Protein AF-A0A4Q0J2S9-F1 (afdb_monomer)

Mean predicted aligned error: 5.73 Å

Sequence (91 aa):
MNKDFNRWEFIEKWLPNYSSDQDVAWSNDLSKYLAGEYDYQDPYDRGRINAIAEVCATAEDAQIELERVDCGLFLEALEAYQRQKEKINEC

Structure (mmCIF, N/CA/C/O backbone):
data_AF-A0A4Q0J2S9-F1
#
_entry.id   AF-A0A4Q0J2S9-F1
#
loop_
_atom_site.group_PDB
_atom_site.id
_atom_site.type_symbol
_atom_site.label_atom_id
_atom_site.label_alt_id
_atom_site.label_comp_id
_atom_site.label_asym_id
_atom_site.label_entity_id
_atom_site.label_seq_id
_atom_site.pdbx_PDB_ins_code
_atom_site.Cartn_x
_atom_site.Cartn_y
_atom_site.Cartn_z
_atom_site.occupancy
_atom_site.B_iso_or_equiv
_atom_site.auth_seq_id
_atom_site.auth_comp_id
_atom_site.auth_asym_id
_atom_site.auth_atom_id
_atom_site.pdbx_PDB_model_num
ATOM 1 N N . MET A 1 1 ? -12.815 -24.216 10.502 1.00 41.12 1 MET A N 1
ATOM 2 C CA . MET A 1 1 ? -11.970 -23.357 9.650 1.00 41.12 1 MET A CA 1
ATOM 3 C C . MET A 1 1 ? -11.606 -22.138 10.471 1.00 41.12 1 MET A C 1
ATOM 5 O O . MET A 1 1 ? -12.512 -21.392 10.820 1.00 41.12 1 MET A O 1
ATOM 9 N N . ASN A 1 2 ? -10.332 -21.973 10.836 1.00 49.12 2 ASN A N 1
ATOM 10 C CA . ASN A 1 2 ? -9.858 -20.642 11.209 1.00 49.12 2 ASN A CA 1
ATOM 11 C C . ASN A 1 2 ? -9.998 -19.798 9.944 1.00 49.12 2 ASN A C 1
ATOM 13 O O . ASN A 1 2 ? -9.470 -20.181 8.905 1.00 49.12 2 ASN A O 1
ATOM 17 N N . LYS A 1 3 ? -10.800 -18.734 9.994 1.00 55.78 3 LYS A N 1
ATOM 18 C CA . LYS A 1 3 ? -10.691 -17.697 8.975 1.00 55.78 3 LYS A CA 1
ATOM 19 C C . LYS A 1 3 ? -9.326 -17.070 9.205 1.00 55.78 3 LYS A C 1
ATOM 21 O O . LYS A 1 3 ? -9.105 -16.516 10.283 1.00 55.78 3 LYS A O 1
ATOM 26 N N . ASP A 1 4 ? -8.419 -17.245 8.254 1.00 74.12 4 ASP A N 1
ATOM 27 C CA . ASP A 1 4 ? -7.162 -16.513 8.275 1.00 74.12 4 ASP A CA 1
ATOM 28 C C . ASP A 1 4 ? -7.474 -15.018 8.379 1.00 74.12 4 ASP A C 1
ATOM 30 O O . ASP A 1 4 ? -8.483 -14.530 7.860 1.00 74.12 4 ASP A O 1
ATOM 34 N N . PHE A 1 5 ? -6.653 -14.305 9.138 1.00 76.44 5 PHE A N 1
ATOM 35 C CA . PHE A 1 5 ? -6.853 -12.884 9.357 1.00 76.44 5 PHE A CA 1
ATOM 36 C C . PHE A 1 5 ? -6.602 -12.118 8.054 1.00 76.44 5 PHE A C 1
ATOM 38 O O . PHE A 1 5 ? -5.481 -12.110 7.545 1.00 76.44 5 PHE A O 1
ATOM 45 N N . ASN A 1 6 ? -7.635 -11.458 7.530 1.00 88.12 6 ASN A N 1
ATOM 46 C CA . ASN A 1 6 ? -7.511 -10.585 6.371 1.00 88.12 6 ASN A CA 1
ATOM 47 C C . ASN A 1 6 ? -7.185 -9.156 6.837 1.00 88.12 6 ASN A C 1
ATOM 49 O O . ASN A 1 6 ? -8.016 -8.494 7.463 1.00 88.12 6 ASN A O 1
ATOM 53 N N . ARG A 1 7 ? -5.962 -8.693 6.533 1.00 86.19 7 ARG A N 1
ATOM 54 C CA . ARG A 1 7 ? -5.487 -7.341 6.876 1.00 86.19 7 ARG A CA 1
ATOM 55 C C . ARG A 1 7 ? -6.380 -6.259 6.265 1.00 86.19 7 ARG A C 1
ATOM 57 O O . ARG A 1 7 ? -6.715 -5.308 6.964 1.00 86.19 7 ARG A O 1
ATOM 64 N N . TRP A 1 8 ? -6.817 -6.432 5.017 1.00 86.75 8 TRP A N 1
ATOM 65 C CA . TRP A 1 8 ? -7.616 -5.422 4.326 1.00 86.75 8 TRP A CA 1
ATOM 66 C C . TRP A 1 8 ? -9.022 -5.298 4.905 1.00 86.75 8 TRP A C 1
ATOM 68 O O . TRP A 1 8 ? -9.423 -4.203 5.282 1.00 86.75 8 TRP A O 1
ATOM 78 N N . GLU A 1 9 ? -9.724 -6.417 5.107 1.00 90.56 9 GLU A N 1
ATOM 79 C CA . GLU A 1 9 ? -11.051 -6.398 5.748 1.00 90.56 9 GLU A CA 1
ATOM 80 C C . GLU A 1 9 ? -11.007 -5.743 7.141 1.00 90.56 9 GLU A C 1
ATOM 82 O O . GLU A 1 9 ? -11.970 -5.109 7.580 1.00 90.56 9 GLU A O 1
ATOM 87 N N . PHE A 1 10 ? -9.889 -5.893 7.861 1.00 91.56 10 PHE A N 1
ATOM 88 C CA . PHE A 1 10 ? -9.689 -5.219 9.139 1.00 91.56 10 PHE A CA 1
ATOM 89 C C . PHE A 1 10 ? -9.537 -3.703 8.975 1.00 91.56 10 PHE A C 1
ATOM 91 O O . PHE A 1 10 ? -10.185 -2.957 9.712 1.00 91.56 10 PHE A O 1
ATOM 98 N N . ILE A 1 11 ? -8.711 -3.246 8.030 1.00 90.12 11 ILE A N 1
ATOM 99 C CA . ILE A 1 11 ? -8.518 -1.814 7.772 1.00 90.12 11 ILE A CA 1
ATOM 100 C C . ILE A 1 11 ? -9.840 -1.173 7.337 1.00 90.12 11 ILE A C 1
ATOM 102 O O . ILE A 1 11 ? -10.255 -0.202 7.960 1.00 90.12 11 ILE A O 1
ATOM 106 N N . GLU A 1 12 ? -10.559 -1.752 6.370 1.00 89.06 12 GLU A N 1
ATOM 107 C CA . GLU A 1 12 ? -11.845 -1.220 5.883 1.00 89.06 12 GLU A CA 1
ATOM 108 C C . GLU A 1 12 ? -12.875 -1.062 7.013 1.00 89.06 12 GLU A C 1
ATOM 110 O O . GLU A 1 12 ? -13.641 -0.098 7.061 1.00 89.06 12 GLU A O 1
ATOM 115 N N . LYS A 1 13 ? -12.888 -2.008 7.959 1.00 90.75 13 LYS A N 1
ATOM 116 C CA . LYS A 1 13 ? -13.813 -1.991 9.093 1.00 90.75 13 LYS A CA 1
ATOM 117 C C . LYS A 1 13 ? -13.522 -0.866 10.087 1.00 90.75 13 LYS A C 1
ATOM 119 O O . LYS A 1 13 ? -14.464 -0.291 10.634 1.00 90.75 13 LYS A O 1
ATOM 124 N N . TRP A 1 14 ? -12.251 -0.619 10.396 1.00 90.75 14 TRP A N 1
ATOM 125 C CA . TRP A 1 14 ? -11.845 0.270 11.496 1.00 90.75 14 TRP A CA 1
ATOM 126 C C . TRP A 1 14 ? -11.349 1.637 11.037 1.00 90.75 14 TRP A C 1
ATOM 128 O O . TRP A 1 14 ? -11.304 2.568 11.840 1.00 90.75 14 TRP A O 1
ATOM 138 N N . LEU A 1 15 ? -11.057 1.775 9.749 1.00 87.06 15 LEU A N 1
ATOM 139 C CA . LEU A 1 15 ? -10.690 3.017 9.093 1.00 87.06 15 LEU A CA 1
ATOM 140 C C . LEU A 1 15 ? -11.592 3.265 7.860 1.00 87.06 15 LEU A C 1
ATOM 142 O O . LEU A 1 15 ? -11.086 3.432 6.758 1.00 87.06 15 LEU A O 1
ATOM 146 N N . PRO A 1 16 ? -12.935 3.311 8.011 1.00 79.06 16 PRO A N 1
ATOM 147 C CA . PRO A 1 16 ? -13.857 3.450 6.874 1.00 79.06 16 PRO A CA 1
ATOM 148 C C . PRO A 1 16 ? -13.799 4.832 6.205 1.00 79.06 16 PRO A C 1
ATOM 150 O O . PRO A 1 16 ? -14.223 4.990 5.065 1.00 79.06 16 PRO A O 1
ATOM 153 N N . ASN A 1 17 ? -13.297 5.832 6.934 1.00 73.44 17 ASN A N 1
ATOM 154 C CA . ASN A 1 17 ? -13.026 7.178 6.443 1.00 73.44 17 ASN A CA 1
ATOM 155 C C . ASN A 1 17 ? -11.508 7.364 6.466 1.00 73.44 17 ASN A C 1
ATOM 157 O O . ASN A 1 17 ? -10.990 7.984 7.399 1.00 73.44 17 ASN A O 1
ATOM 161 N N . TYR A 1 18 ? -10.818 6.725 5.518 1.00 67.44 18 TYR A N 1
ATOM 162 C CA . TYR A 1 18 ? -9.361 6.750 5.388 1.00 67.44 18 TYR A CA 1
ATOM 163 C C . TYR A 1 18 ? -8.823 8.162 5.633 1.00 67.44 18 TYR A C 1
ATOM 165 O O . TYR A 1 18 ? -9.289 9.135 5.040 1.00 67.44 18 TYR A O 1
ATOM 173 N N . SER A 1 19 ? -7.888 8.277 6.577 1.00 56.31 19 SER A N 1
ATOM 174 C CA . SER A 1 19 ? -7.329 9.553 7.042 1.00 56.31 19 SER A CA 1
ATOM 175 C C . SER A 1 19 ? -6.612 10.318 5.917 1.00 56.31 19 SER A C 1
ATOM 177 O O . SER A 1 19 ? -6.504 11.545 5.982 1.00 56.31 19 SER A O 1
ATOM 179 N N . SER A 1 20 ? -6.221 9.616 4.845 1.00 57.69 20 SER A N 1
ATOM 180 C CA . SER A 1 20 ? -5.887 10.181 3.545 1.00 57.69 20 SER A CA 1
ATOM 181 C C . SER A 1 20 ? -6.433 9.284 2.415 1.00 57.69 20 SER A C 1
ATOM 183 O O . SER A 1 20 ? -6.091 8.107 2.305 1.00 57.69 20 SER A O 1
ATOM 185 N N . ASP A 1 21 ? -7.252 9.838 1.512 1.00 69.38 21 ASP A N 1
ATOM 186 C CA . ASP A 1 21 ? -7.594 9.175 0.235 1.00 69.38 21 ASP A CA 1
ATOM 187 C C . ASP A 1 21 ? -6.333 8.914 -0.626 1.00 69.38 21 ASP A C 1
ATOM 189 O O . ASP A 1 21 ? -6.378 8.193 -1.623 1.00 69.38 21 ASP A O 1
ATOM 193 N N . GLN A 1 22 ? -5.196 9.507 -0.244 1.00 75.75 22 GLN A N 1
ATOM 194 C CA . GLN A 1 22 ? -3.921 9.429 -0.945 1.00 75.75 22 GLN A CA 1
ATOM 195 C C . GLN A 1 22 ? -3.179 8.116 -0.684 1.00 75.75 22 GLN A C 1
ATOM 197 O O . GLN A 1 22 ? -2.694 7.536 -1.647 1.00 75.75 22 GLN A O 1
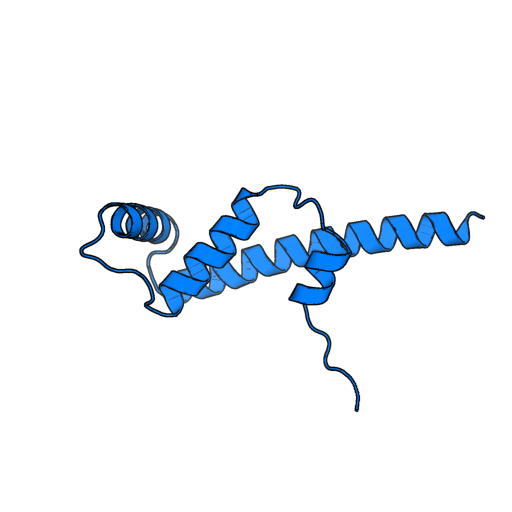ATOM 202 N N . ASP A 1 23 ? -3.128 7.604 0.550 1.00 88.06 23 ASP A N 1
ATOM 203 C CA . ASP A 1 23 ? -2.400 6.361 0.860 1.00 88.06 23 ASP A CA 1
ATOM 204 C C . ASP A 1 23 ? -3.092 5.130 0.261 1.00 88.06 23 ASP A C 1
ATOM 206 O O . ASP A 1 23 ? -2.435 4.242 -0.279 1.00 88.06 23 ASP A O 1
ATOM 210 N N . VAL A 1 24 ? -4.429 5.102 0.264 1.00 88.12 24 VAL A N 1
ATOM 211 C CA . VAL A 1 24 ? -5.205 4.045 -0.406 1.00 88.12 24 VAL A CA 1
ATOM 212 C C . VAL A 1 24 ? -5.037 4.124 -1.923 1.00 88.12 24 VAL A C 1
ATOM 214 O O . VAL A 1 24 ? -4.844 3.101 -2.582 1.00 88.12 24 VAL A O 1
ATOM 217 N N . ALA A 1 25 ? -5.089 5.329 -2.501 1.00 88.94 25 ALA A N 1
ATOM 218 C CA . ALA A 1 25 ? -4.818 5.509 -3.925 1.00 88.94 25 ALA A CA 1
ATOM 219 C C . ALA A 1 25 ? -3.388 5.073 -4.280 1.00 88.94 25 ALA A C 1
ATOM 221 O O . ALA A 1 25 ? 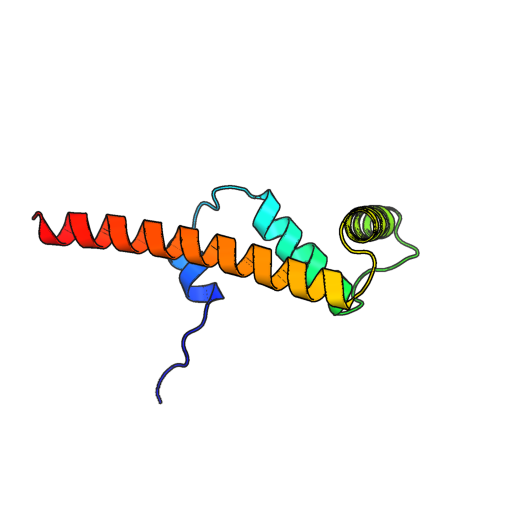-3.194 4.400 -5.288 1.00 88.94 25 ALA A O 1
ATOM 222 N N . TRP A 1 26 ? -2.410 5.385 -3.430 1.00 93.88 26 TRP A N 1
ATOM 223 C CA . TRP A 1 26 ? -1.011 5.028 -3.634 1.00 93.88 26 TRP A CA 1
ATOM 224 C C . TRP A 1 26 ? -0.757 3.521 -3.513 1.00 93.88 26 TRP A C 1
ATOM 226 O O . TRP A 1 26 ? -0.114 2.948 -4.389 1.00 93.88 26 TRP A O 1
ATOM 236 N N . SER A 1 27 ? -1.332 2.853 -2.507 1.00 93.50 27 SER A N 1
ATOM 237 C CA . SER A 1 27 ? -1.302 1.386 -2.374 1.00 93.50 27 SER A CA 1
ATOM 238 C C . SER A 1 27 ? -1.893 0.692 -3.612 1.00 93.50 27 SER A C 1
ATOM 240 O O . SER A 1 27 ? -1.292 -0.232 -4.174 1.00 93.50 27 SER A O 1
ATOM 242 N N . ASN A 1 28 ? -3.020 1.198 -4.127 1.00 91.81 28 ASN A N 1
ATOM 243 C CA . ASN A 1 28 ? -3.618 0.698 -5.367 1.00 91.81 28 ASN A CA 1
ATOM 244 C C . ASN A 1 28 ? -2.727 0.946 -6.593 1.00 91.81 28 ASN A C 1
ATOM 246 O O . ASN A 1 28 ? -2.568 0.051 -7.426 1.00 91.81 28 ASN A O 1
ATOM 250 N N . ASP A 1 29 ? -2.145 2.142 -6.711 1.00 94.75 29 ASP A N 1
ATOM 251 C CA . ASP A 1 29 ? -1.274 2.501 -7.828 1.00 94.75 29 ASP A CA 1
ATOM 252 C C . ASP A 1 29 ? -0.015 1.606 -7.853 1.00 94.75 29 ASP A C 1
ATOM 254 O O . ASP A 1 29 ? 0.358 1.110 -8.920 1.00 94.75 29 ASP A O 1
ATOM 258 N N . LEU A 1 30 ? 0.594 1.326 -6.694 1.00 96.19 30 LEU A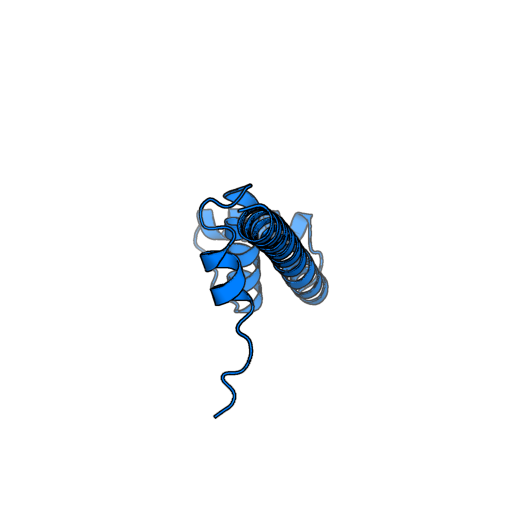 N 1
ATOM 259 C CA . LEU A 1 30 ? 1.735 0.411 -6.548 1.00 96.19 30 LEU A CA 1
ATOM 260 C C . LEU A 1 30 ? 1.363 -1.042 -6.861 1.00 96.19 30 LEU A C 1
ATOM 262 O O . LEU A 1 30 ? 2.106 -1.728 -7.563 1.00 96.19 30 LEU A O 1
ATOM 266 N N . SER A 1 31 ? 0.199 -1.504 -6.395 1.00 95.44 31 SER A N 1
ATOM 267 C CA . SER A 1 31 ? -0.293 -2.860 -6.670 1.00 95.44 31 SER A CA 1
ATOM 268 C C . SER A 1 31 ? -0.483 -3.098 -8.171 1.00 95.44 31 SER A C 1
ATOM 270 O O . SER A 1 31 ? -0.012 -4.103 -8.705 1.00 95.44 31 SER A O 1
ATOM 272 N N . LYS A 1 32 ? -1.097 -2.139 -8.877 1.00 95.19 32 LYS A N 1
ATOM 273 C CA . LYS A 1 32 ? -1.248 -2.180 -10.341 1.00 95.19 32 LYS A CA 1
ATOM 274 C C . LYS A 1 32 ? 0.093 -2.155 -11.067 1.00 95.19 32 LYS A C 1
ATOM 276 O O . LYS A 1 32 ? 0.279 -2.889 -12.037 1.00 95.19 32 LYS A O 1
ATOM 281 N N . TYR A 1 33 ? 1.032 -1.332 -10.595 1.00 95.38 33 TYR A N 1
ATOM 282 C CA . TYR A 1 33 ? 2.380 -1.261 -11.157 1.00 95.38 33 TYR A CA 1
ATOM 283 C C . TYR A 1 33 ? 3.110 -2.602 -11.056 1.00 95.38 33 TYR A C 1
ATOM 285 O O . TYR A 1 33 ? 3.612 -3.104 -12.061 1.00 95.38 33 TYR A O 1
ATOM 293 N N . LEU A 1 34 ? 3.111 -3.220 -9.873 1.00 95.88 34 LEU A N 1
ATOM 294 C CA . LEU A 1 34 ? 3.742 -4.520 -9.627 1.00 95.88 34 LEU A CA 1
ATOM 295 C C . LEU A 1 34 ? 3.074 -5.660 -10.409 1.00 95.88 34 LEU A C 1
ATOM 297 O O . LEU A 1 34 ? 3.754 -6.593 -10.834 1.00 95.88 34 LEU A O 1
ATOM 301 N N . ALA A 1 35 ? 1.763 -5.570 -10.639 1.00 96.06 35 ALA A N 1
ATOM 302 C CA . ALA A 1 35 ? 1.013 -6.514 -11.463 1.00 96.06 35 ALA A CA 1
ATOM 303 C C . ALA A 1 35 ? 1.206 -6.302 -12.981 1.00 96.06 35 ALA A C 1
ATOM 305 O O . ALA A 1 35 ? 0.801 -7.154 -13.772 1.00 96.06 35 ALA A O 1
ATOM 306 N N . GLY A 1 36 ? 1.837 -5.198 -13.400 1.00 93.88 36 GLY A N 1
ATOM 307 C CA . GLY A 1 36 ? 2.017 -4.853 -14.812 1.00 93.88 36 GLY A CA 1
ATOM 308 C C . GLY A 1 36 ? 0.716 -4.448 -15.512 1.00 93.88 36 GLY A C 1
ATOM 309 O O . GLY A 1 36 ? 0.576 -4.669 -16.712 1.00 93.88 36 GLY A O 1
ATOM 310 N N . GLU A 1 37 ? -0.244 -3.890 -14.769 1.00 95.38 37 GLU A N 1
ATOM 311 C CA . GLU A 1 37 ? -1.590 -3.565 -15.269 1.00 95.38 37 GLU A CA 1
ATOM 312 C C . GLU A 1 37 ? -1.690 -2.201 -15.971 1.00 95.38 37 GLU A C 1
ATOM 314 O O . GLU A 1 37 ? -2.725 -1.900 -16.562 1.00 95.38 37 GLU A O 1
ATOM 319 N N . TYR A 1 38 ? -0.642 -1.374 -15.923 1.00 91.00 38 TYR A N 1
ATOM 320 C CA . TYR A 1 38 ? -0.626 -0.066 -16.583 1.00 91.00 38 TYR A CA 1
ATOM 321 C C . TYR A 1 38 ? -0.324 -0.151 -18.085 1.00 91.00 38 TYR A C 1
ATOM 323 O O . TYR A 1 38 ? 0.586 -0.870 -18.509 1.00 91.00 38 TYR A O 1
ATOM 331 N N . ASP A 1 39 ? -1.017 0.663 -18.887 1.00 90.19 39 ASP A N 1
ATOM 332 C CA . ASP A 1 39 ? -0.746 0.824 -20.317 1.00 90.19 39 ASP A CA 1
ATOM 333 C C . ASP A 1 39 ? 0.206 2.005 -20.578 1.00 90.19 39 ASP A C 1
ATOM 335 O O . ASP A 1 39 ? -0.150 3.175 -20.451 1.00 90.19 39 ASP A O 1
ATOM 339 N N . TYR A 1 40 ? 1.429 1.717 -21.036 1.00 82.38 40 TYR A N 1
ATOM 340 C CA . TYR A 1 40 ? 2.417 2.743 -21.399 1.00 82.38 40 TYR A CA 1
ATOM 341 C C . TYR A 1 40 ? 1.986 3.661 -22.558 1.00 82.38 40 TYR A C 1
ATOM 343 O O . TYR A 1 40 ? 2.624 4.697 -22.777 1.00 82.38 40 TYR A O 1
ATOM 351 N N . GLN A 1 41 ? 0.960 3.300 -23.332 1.00 90.25 41 GLN A N 1
ATOM 352 C CA . GLN A 1 41 ? 0.415 4.159 -24.384 1.00 90.25 41 GLN A CA 1
ATOM 353 C C . GLN A 1 41 ? -0.588 5.186 -23.844 1.00 90.25 41 GLN A C 1
ATOM 355 O O . GLN A 1 41 ? -0.761 6.234 -24.474 1.00 90.25 41 GLN A O 1
ATOM 360 N N . ASP A 1 42 ? -1.197 4.945 -22.679 1.00 93.56 42 ASP A N 1
ATOM 361 C CA . ASP A 1 42 ? -2.128 5.881 -22.054 1.00 93.56 42 ASP A CA 1
ATOM 362 C C . ASP A 1 42 ? -1.353 7.020 -21.343 1.00 93.56 42 ASP A C 1
ATOM 364 O O . ASP A 1 42 ? -0.482 6.775 -20.498 1.00 93.56 42 ASP A O 1
ATOM 368 N N . PRO A 1 43 ? -1.613 8.301 -21.675 1.00 90.19 43 PRO A N 1
ATOM 369 C CA . PRO A 1 43 ? -0.957 9.435 -21.025 1.00 90.19 43 PRO A CA 1
ATOM 370 C C . PRO A 1 43 ? -1.184 9.530 -19.508 1.00 90.19 43 PRO A C 1
ATOM 372 O O . PRO A 1 43 ? -0.310 10.049 -18.809 1.00 90.19 43 PRO A O 1
ATOM 375 N N . TYR A 1 44 ? -2.333 9.074 -19.005 1.00 87.38 44 TYR A N 1
ATOM 376 C CA . TYR A 1 44 ? -2.661 9.046 -17.581 1.00 87.38 44 TYR A CA 1
ATOM 377 C C . TYR A 1 44 ? -1.816 8.003 -16.848 1.00 87.38 44 TYR A C 1
ATOM 379 O O . TYR A 1 44 ? -1.130 8.341 -15.880 1.00 87.38 44 TYR A O 1
ATOM 387 N N . ASP A 1 45 ? -1.787 6.774 -17.363 1.00 92.38 45 ASP A N 1
ATOM 388 C CA . ASP A 1 45 ? -1.009 5.669 -16.794 1.00 92.38 45 ASP A CA 1
ATOM 389 C C . ASP A 1 45 ? 0.487 5.975 -16.814 1.00 92.38 45 ASP A C 1
ATOM 391 O O . ASP A 1 45 ? 1.185 5.781 -15.819 1.00 92.38 45 ASP A O 1
ATOM 395 N N . ARG A 1 46 ? 0.986 6.581 -17.896 1.00 92.50 46 ARG A N 1
ATOM 396 C CA . ARG A 1 46 ? 2.360 7.099 -17.947 1.00 92.50 46 ARG A CA 1
ATOM 397 C C . ARG A 1 46 ? 2.664 8.097 -16.835 1.00 92.50 46 ARG A C 1
ATOM 399 O O . ARG A 1 46 ? 3.762 8.073 -16.285 1.00 92.50 46 ARG A O 1
ATOM 406 N N . GLY A 1 47 ? 1.730 8.998 -16.532 1.00 92.31 47 GLY A N 1
ATOM 407 C CA . GLY A 1 47 ? 1.884 9.957 -15.438 1.00 92.31 47 GLY A CA 1
ATOM 408 C C . GLY A 1 47 ? 2.047 9.254 -14.090 1.00 92.31 47 GLY A C 1
ATOM 409 O O . GLY A 1 47 ? 2.9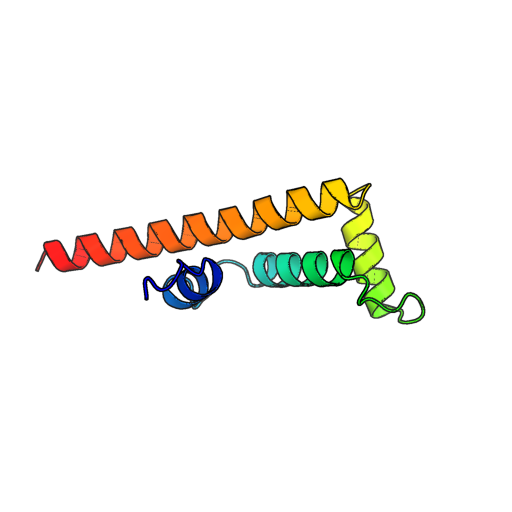26 9.621 -13.312 1.00 92.31 47 G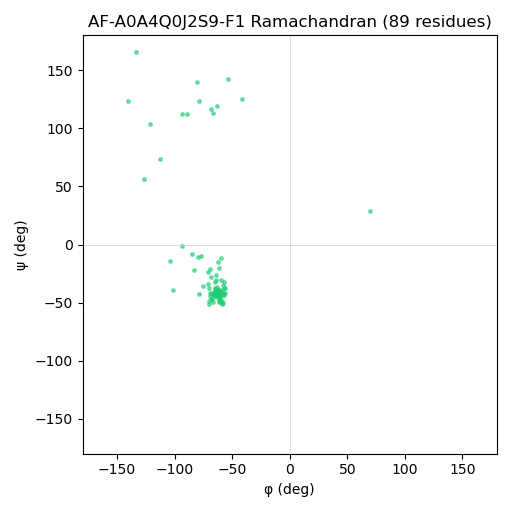LY A O 1
ATOM 410 N N . ARG A 1 48 ? 1.258 8.201 -13.849 1.00 93.44 48 ARG A N 1
ATOM 411 C CA . ARG A 1 48 ? 1.335 7.374 -12.635 1.00 93.44 48 ARG A CA 1
ATOM 412 C C . ARG A 1 48 ? 2.628 6.575 -12.551 1.00 93.44 48 ARG A C 1
ATOM 414 O O . ARG A 1 48 ? 3.299 6.632 -11.527 1.00 93.44 48 ARG A O 1
ATOM 421 N N . ILE A 1 49 ? 3.020 5.909 -13.635 1.00 93.50 49 ILE A N 1
ATOM 422 C CA . ILE A 1 49 ? 4.279 5.158 -13.707 1.00 93.50 49 ILE A CA 1
ATOM 423 C C . ILE A 1 49 ? 5.475 6.075 -13.426 1.00 93.50 49 ILE A C 1
ATOM 425 O O . ILE A 1 49 ? 6.365 5.700 -12.669 1.00 93.50 49 ILE A O 1
ATOM 429 N N . ASN A 1 50 ? 5.490 7.286 -13.991 1.00 94.12 50 ASN A N 1
ATOM 430 C CA . ASN A 1 50 ? 6.565 8.245 -13.738 1.00 94.12 50 ASN A CA 1
ATOM 431 C C . ASN A 1 50 ? 6.610 8.680 -12.267 1.00 94.12 50 ASN A C 1
ATOM 433 O O . ASN A 1 50 ? 7.691 8.705 -11.689 1.00 94.12 50 ASN A O 1
ATOM 437 N N . ALA A 1 51 ? 5.459 8.964 -11.650 1.00 94.00 51 ALA A N 1
ATOM 438 C CA . ALA A 1 51 ? 5.395 9.302 -10.228 1.00 94.00 51 ALA A CA 1
ATOM 439 C C . ALA A 1 51 ? 5.901 8.153 -9.335 1.00 94.00 51 ALA A C 1
ATOM 441 O O . ALA A 1 51 ? 6.613 8.395 -8.365 1.00 94.00 51 AL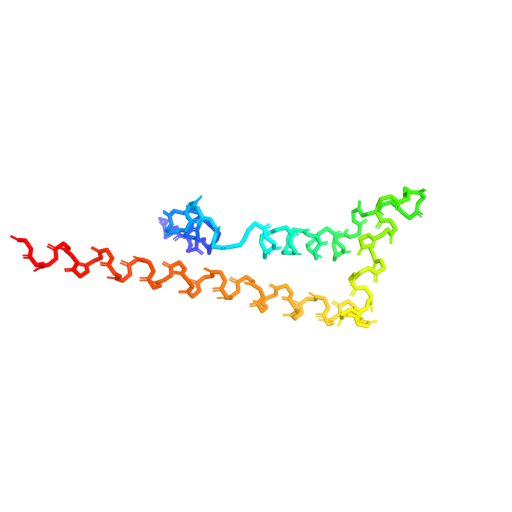A A O 1
ATOM 442 N N . ILE A 1 52 ? 5.588 6.898 -9.680 1.00 95.50 52 ILE A N 1
ATOM 443 C CA . ILE A 1 52 ? 6.133 5.720 -8.987 1.00 95.50 52 ILE A CA 1
ATOM 444 C C . ILE A 1 52 ? 7.646 5.640 -9.179 1.00 95.50 52 ILE A C 1
ATOM 446 O O . ILE A 1 52 ? 8.360 5.461 -8.201 1.00 95.50 52 ILE A O 1
ATOM 450 N N . ALA A 1 53 ? 8.157 5.836 -10.395 1.00 94.31 53 ALA A N 1
ATOM 451 C CA . ALA A 1 53 ? 9.592 5.785 -10.679 1.00 94.31 53 ALA A CA 1
ATOM 452 C C . ALA A 1 53 ? 10.408 6.886 -9.969 1.00 94.31 53 ALA A C 1
ATOM 454 O O . ALA A 1 53 ? 11.596 6.698 -9.714 1.00 94.31 53 ALA A O 1
ATOM 455 N N . GLU A 1 54 ? 9.792 8.027 -9.639 1.00 96.00 54 GLU A N 1
ATOM 456 C CA . GLU A 1 54 ? 10.421 9.088 -8.836 1.00 96.00 54 GLU A CA 1
ATOM 457 C C . GLU A 1 54 ? 10.661 8.666 -7.376 1.00 96.00 54 GLU A C 1
ATOM 459 O O . GLU A 1 54 ? 11.592 9.164 -6.741 1.00 96.00 54 GLU A O 1
ATOM 464 N N . VAL A 1 55 ? 9.847 7.745 -6.851 1.00 95.75 55 VAL A N 1
ATOM 465 C CA . VAL A 1 55 ? 9.912 7.259 -5.461 1.00 95.75 55 VAL A CA 1
ATOM 466 C C . VAL A 1 55 ? 10.605 5.895 -5.371 1.00 95.75 55 VAL A C 1
ATOM 468 O O . VAL A 1 55 ? 11.386 5.648 -4.454 1.00 95.75 55 VAL A O 1
ATOM 471 N N . CYS A 1 56 ? 10.344 5.017 -6.337 1.00 96.56 56 CYS A N 1
ATOM 472 C CA . CYS A 1 56 ? 10.755 3.621 -6.371 1.00 96.56 56 CYS A CA 1
ATOM 473 C C . CYS A 1 56 ? 11.601 3.366 -7.625 1.00 96.56 56 CYS A C 1
ATOM 475 O O . CYS A 1 56 ? 11.074 3.239 -8.731 1.00 96.56 56 CYS A O 1
ATOM 477 N N . ALA A 1 57 ? 12.921 3.259 -7.463 1.00 93.31 57 ALA A N 1
ATOM 478 C CA . ALA A 1 57 ? 13.836 3.056 -8.588 1.00 93.31 57 ALA A CA 1
ATOM 479 C C . ALA A 1 57 ? 13.722 1.650 -9.205 1.00 93.31 57 ALA A C 1
ATOM 481 O O . ALA A 1 57 ? 14.074 1.441 -10.369 1.00 93.31 57 ALA A O 1
ATOM 482 N N . THR A 1 58 ? 13.246 0.678 -8.427 1.00 95.31 58 THR A N 1
ATOM 483 C CA . THR A 1 58 ? 13.114 -0.723 -8.825 1.00 95.31 58 THR A CA 1
ATOM 484 C C . THR A 1 58 ? 11.748 -1.302 -8.443 1.00 95.31 58 THR A C 1
ATOM 486 O O . THR A 1 58 ? 11.006 -0.739 -7.640 1.00 95.31 58 THR A O 1
ATOM 489 N N . ALA A 1 59 ? 11.410 -2.467 -9.008 1.00 93.25 59 ALA A N 1
ATOM 490 C CA . ALA A 1 59 ? 10.222 -3.217 -8.596 1.00 93.25 59 ALA A CA 1
ATOM 491 C C . ALA A 1 59 ? 10.319 -3.712 -7.139 1.00 93.25 59 ALA A C 1
ATOM 493 O O . ALA A 1 59 ? 9.305 -3.806 -6.456 1.00 93.25 59 ALA A O 1
ATOM 494 N N . GLU A 1 60 ? 11.531 -3.992 -6.650 1.00 97.44 60 GLU A N 1
ATOM 495 C CA . GLU A 1 60 ? 11.757 -4.335 -5.243 1.00 97.44 60 GLU A CA 1
ATOM 496 C C . GLU A 1 60 ? 11.446 -3.140 -4.331 1.00 97.44 60 GLU A C 1
ATOM 498 O O . GLU A 1 60 ? 10.722 -3.301 -3.350 1.00 97.44 60 GLU A O 1
ATOM 503 N N . ASP A 1 61 ? 11.881 -1.930 -4.705 1.00 97.88 61 ASP A N 1
ATOM 504 C CA . ASP A 1 61 ? 11.537 -0.704 -3.971 1.00 97.88 61 ASP A CA 1
ATOM 505 C C . ASP A 1 61 ? 10.020 -0.473 -3.942 1.00 97.88 61 ASP A C 1
ATOM 507 O O . ASP A 1 61 ? 9.474 -0.115 -2.902 1.00 97.88 61 ASP A O 1
ATOM 511 N N . ALA A 1 62 ? 9.324 -0.721 -5.057 1.00 97.12 62 ALA A N 1
ATOM 512 C CA . ALA A 1 62 ? 7.867 -0.599 -5.128 1.00 97.12 62 ALA A CA 1
ATOM 513 C C . ALA A 1 62 ? 7.148 -1.621 -4.229 1.00 97.12 62 ALA A C 1
ATOM 515 O O . ALA A 1 62 ? 6.151 -1.284 -3.594 1.00 97.12 62 ALA A O 1
ATOM 516 N N . GLN A 1 63 ? 7.663 -2.851 -4.126 1.00 97.94 63 GLN A N 1
ATOM 517 C CA . GLN A 1 63 ? 7.120 -3.868 -3.220 1.00 97.94 63 GLN A CA 1
ATOM 518 C C . GLN A 1 63 ? 7.330 -3.493 -1.746 1.00 97.94 63 GLN A C 1
ATOM 520 O O . GLN A 1 63 ? 6.429 -3.683 -0.928 1.00 97.94 63 GLN A O 1
ATOM 525 N N . ILE A 1 64 ? 8.507 -2.961 -1.403 1.00 97.31 64 ILE A N 1
ATOM 526 C CA . ILE A 1 64 ? 8.805 -2.475 -0.049 1.00 97.31 64 ILE A CA 1
ATOM 527 C C . ILE A 1 64 ? 7.899 -1.290 0.299 1.00 97.31 64 ILE A C 1
ATOM 529 O O . ILE A 1 64 ? 7.351 -1.240 1.400 1.00 97.31 64 ILE A O 1
ATOM 533 N N . GLU A 1 65 ? 7.716 -0.359 -0.636 1.00 97.12 65 GLU A N 1
ATOM 534 C CA . GLU A 1 65 ? 6.858 0.807 -0.447 1.00 97.12 65 GLU A CA 1
ATOM 535 C C . GLU A 1 65 ? 5.386 0.412 -0.275 1.00 97.12 65 GLU A C 1
ATOM 537 O O . GLU A 1 65 ? 4.723 0.931 0.623 1.00 97.12 65 GLU A O 1
ATOM 542 N N . LEU A 1 66 ? 4.895 -0.562 -1.051 1.00 95.81 66 LEU A N 1
ATOM 543 C CA . LEU A 1 66 ? 3.546 -1.107 -0.889 1.00 95.81 66 LEU A CA 1
ATOM 544 C C . LEU A 1 66 ? 3.340 -1.668 0.524 1.00 95.81 66 LEU A C 1
ATOM 546 O O . LEU A 1 66 ? 2.398 -1.279 1.212 1.00 95.81 66 LEU A O 1
ATOM 550 N N . GLU A 1 67 ? 4.254 -2.518 1.002 1.00 95.44 67 GLU A N 1
ATOM 551 C CA . GLU A 1 67 ? 4.157 -3.061 2.364 1.00 95.44 67 GLU A CA 1
ATOM 552 C C . GLU A 1 67 ? 4.256 -1.960 3.431 1.00 95.44 67 GLU A C 1
ATOM 554 O O . GLU A 1 67 ? 3.564 -2.031 4.448 1.00 95.44 67 GLU A O 1
ATOM 559 N N . ARG A 1 68 ? 5.078 -0.921 3.217 1.00 95.38 68 ARG A N 1
ATOM 560 C CA . ARG A 1 68 ? 5.194 0.222 4.138 1.00 95.38 68 ARG A CA 1
ATOM 561 C C . ARG A 1 68 ? 3.864 0.963 4.279 1.00 95.38 68 ARG A C 1
ATOM 563 O O . ARG A 1 68 ? 3.461 1.265 5.404 1.00 95.38 68 ARG A O 1
ATOM 570 N N . VAL A 1 69 ? 3.207 1.261 3.159 1.00 93.06 69 VAL A N 1
ATOM 571 C CA . VAL A 1 69 ? 1.925 1.981 3.114 1.00 93.06 69 VAL A CA 1
ATOM 572 C C . VAL A 1 69 ? 0.820 1.137 3.747 1.00 93.06 69 VAL A C 1
ATOM 574 O O . VAL A 1 69 ? 0.147 1.604 4.667 1.00 93.06 69 VAL A O 1
ATOM 577 N N . ASP A 1 70 ? 0.701 -0.132 3.352 1.00 92.00 70 ASP A N 1
ATOM 578 C CA . ASP A 1 70 ? -0.314 -1.049 3.884 1.00 92.00 70 ASP A CA 1
ATOM 579 C C . ASP A 1 70 ? -0.144 -1.283 5.394 1.00 92.00 70 ASP A C 1
ATOM 581 O O . ASP A 1 70 ? -1.123 -1.319 6.147 1.00 92.00 70 ASP A O 1
ATOM 585 N N . CYS A 1 71 ? 1.098 -1.396 5.878 1.00 92.31 71 CYS A N 1
ATOM 586 C CA . CYS A 1 71 ? 1.373 -1.481 7.313 1.00 92.31 71 CYS A CA 1
ATOM 587 C C . CYS A 1 71 ? 0.995 -0.193 8.054 1.00 92.31 71 CYS A C 1
ATOM 589 O O . CYS A 1 71 ? 0.483 -0.275 9.170 1.00 92.31 71 CYS A O 1
ATOM 591 N N . GLY A 1 72 ? 1.220 0.980 7.455 1.00 91.56 72 GLY A N 1
ATOM 592 C CA . GLY A 1 72 ? 0.795 2.265 8.015 1.00 91.56 72 GLY A CA 1
ATOM 593 C C . GLY A 1 72 ? -0.720 2.322 8.218 1.00 91.56 72 GLY A C 1
ATOM 594 O O . GLY A 1 72 ? -1.186 2.539 9.337 1.00 91.56 72 GLY A O 1
ATOM 595 N N . LEU A 1 73 ? -1.483 1.993 7.173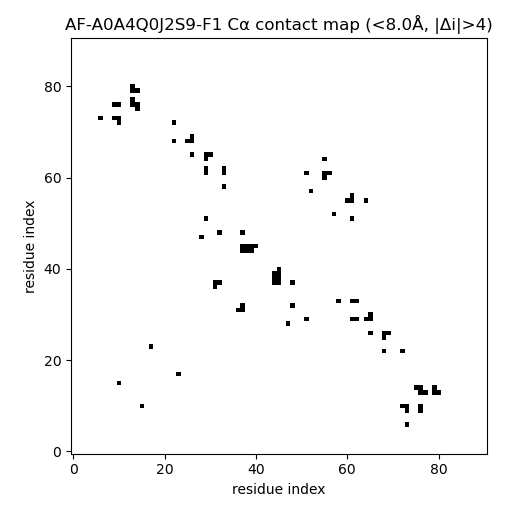 1.00 91.38 73 LEU A N 1
ATOM 596 C CA . LEU A 1 73 ? -2.947 1.917 7.227 1.00 91.38 73 LEU A CA 1
ATOM 597 C C . LEU A 1 73 ? -3.435 0.905 8.273 1.00 91.38 73 LEU A C 1
ATOM 599 O O . LEU A 1 73 ? -4.397 1.157 9.004 1.00 91.38 73 LEU A O 1
ATOM 603 N N . PHE A 1 74 ? -2.746 -0.231 8.393 1.00 92.69 74 PHE A N 1
ATOM 604 C CA . PHE A 1 74 ? -3.049 -1.228 9.415 1.00 92.69 74 PHE A CA 1
ATOM 605 C C . PHE A 1 74 ? -2.822 -0.716 10.841 1.00 92.69 74 PHE A C 1
ATOM 607 O O . PHE A 1 74 ? -3.653 -0.967 11.717 1.00 92.69 74 PHE A O 1
ATOM 614 N N . LEU A 1 75 ? -1.728 0.007 11.089 1.00 92.19 75 LEU A N 1
ATOM 615 C CA . LEU A 1 75 ? -1.454 0.609 12.395 1.00 92.19 75 LEU A CA 1
ATOM 616 C C . LEU A 1 75 ? -2.524 1.641 12.770 1.00 92.19 75 LEU A C 1
ATOM 618 O O . LEU A 1 75 ? -3.036 1.601 13.888 1.00 92.19 75 LEU A O 1
ATOM 622 N N . GLU A 1 76 ? -2.944 2.492 11.835 1.00 91.25 76 GLU A N 1
ATOM 623 C CA . GLU A 1 76 ? -4.028 3.454 12.072 1.00 91.25 76 GLU A CA 1
ATOM 624 C C . GLU A 1 76 ? -5.361 2.766 12.398 1.00 91.25 76 GLU A C 1
ATOM 626 O O . GLU A 1 76 ? -6.068 3.152 13.338 1.00 91.25 76 GLU A O 1
ATOM 631 N N . ALA A 1 77 ? -5.690 1.699 11.665 1.00 91.38 77 ALA A N 1
ATOM 632 C CA . ALA A 1 77 ? -6.863 0.879 11.937 1.00 91.38 77 ALA A CA 1
ATOM 633 C C . ALA A 1 77 ? -6.787 0.210 13.323 1.00 91.38 77 ALA A C 1
ATOM 635 O O . ALA A 1 77 ? -7.790 0.148 14.043 1.00 91.38 77 ALA A O 1
ATOM 636 N N . LEU A 1 78 ? -5.604 -0.264 13.735 1.00 93.19 78 LEU A N 1
ATOM 637 C CA . LEU A 1 78 ? -5.379 -0.829 15.068 1.00 93.19 78 LEU A CA 1
ATOM 638 C C . LEU A 1 78 ? -5.599 0.208 16.173 1.00 93.19 78 LEU A C 1
ATOM 640 O O . LEU A 1 78 ? -6.252 -0.102 17.171 1.00 93.19 78 LEU A O 1
ATOM 644 N N . GLU A 1 79 ? -5.106 1.432 16.002 1.00 92.06 79 GLU A N 1
ATOM 645 C CA . GLU A 1 79 ? -5.340 2.515 16.959 1.00 92.06 79 GLU A CA 1
ATOM 646 C C . GLU A 1 79 ? -6.826 2.877 17.056 1.00 92.06 79 GLU A C 1
ATOM 648 O O . GLU A 1 79 ? -7.357 3.066 18.154 1.00 92.06 79 GLU A O 1
ATOM 653 N N . ALA A 1 80 ? -7.532 2.948 15.923 1.00 90.56 80 ALA A N 1
ATOM 654 C CA . ALA A 1 80 ? -8.972 3.197 15.900 1.00 90.56 80 ALA A CA 1
ATOM 655 C C . ALA A 1 80 ? -9.749 2.103 16.651 1.00 90.56 80 ALA A C 1
ATOM 657 O O . ALA A 1 80 ? -10.609 2.411 17.484 1.00 90.56 80 ALA A O 1
ATOM 658 N N . TYR A 1 81 ? -9.392 0.838 16.424 1.00 93.12 81 TYR A N 1
ATOM 659 C CA . TYR A 1 81 ? -9.940 -0.300 17.154 1.00 93.12 81 TYR A CA 1
ATOM 660 C C . TYR A 1 81 ? -9.700 -0.198 18.669 1.00 93.12 81 TYR A C 1
ATOM 662 O O . TYR A 1 81 ? -10.639 -0.362 19.455 1.00 93.12 81 TYR A O 1
ATOM 670 N N . GLN A 1 82 ? -8.466 0.095 19.094 1.00 92.31 82 GLN A N 1
ATOM 671 C CA . GLN A 1 82 ? -8.114 0.219 20.513 1.00 92.31 82 GLN A CA 1
ATOM 672 C C . GLN A 1 82 ? -8.921 1.325 21.201 1.00 92.31 82 GLN A C 1
ATOM 674 O O . GLN A 1 82 ? -9.559 1.061 22.223 1.00 92.31 82 GLN A O 1
ATOM 679 N N . ARG A 1 83 ? -9.010 2.512 20.583 1.00 89.88 83 ARG A N 1
ATOM 680 C CA . ARG A 1 83 ? -9.810 3.639 21.094 1.00 89.88 83 ARG A CA 1
ATOM 681 C C . ARG A 1 83 ? -11.284 3.277 21.285 1.00 89.88 83 ARG A C 1
ATOM 683 O O . ARG A 1 83 ? -11.921 3.748 22.224 1.00 89.88 83 ARG A O 1
ATOM 690 N N . GLN A 1 84 ? -11.864 2.465 20.400 1.00 86.12 84 GLN A N 1
ATOM 691 C CA . GLN A 1 84 ? -13.263 2.049 20.535 1.00 86.12 84 GLN A CA 1
ATOM 692 C C . GLN A 1 84 ? -13.457 0.991 21.627 1.00 86.12 84 GLN A C 1
ATOM 694 O O . GLN A 1 84 ? -14.466 1.021 22.331 1.00 86.12 84 GLN A O 1
ATOM 699 N N . LYS A 1 85 ? -12.494 0.081 21.801 1.00 87.25 85 LYS A N 1
ATOM 700 C CA . LYS A 1 85 ? -12.529 -0.931 22.863 1.00 87.25 85 LYS A CA 1
ATOM 701 C C . LYS A 1 85 ? -12.457 -0.303 24.258 1.00 87.25 85 LYS A C 1
ATOM 703 O O . LYS A 1 85 ? -13.165 -0.752 25.153 1.00 87.25 85 LYS A O 1
ATOM 708 N N . GLU A 1 86 ? -11.636 0.729 24.437 1.00 84.94 86 GLU A N 1
ATOM 709 C CA . GLU A 1 86 ? -11.520 1.462 25.706 1.00 84.94 86 GLU A CA 1
ATOM 710 C C . GLU A 1 86 ? -12.846 2.123 26.102 1.00 84.94 86 GLU A C 1
ATOM 712 O O . GLU A 1 86 ? -13.319 1.901 27.212 1.00 84.94 86 GLU A O 1
ATOM 717 N N . LYS A 1 87 ? -13.532 2.788 25.160 1.00 75.19 87 LYS A N 1
ATOM 718 C CA . LYS A 1 87 ? -14.861 3.389 25.396 1.00 75.19 87 LYS A CA 1
ATOM 719 C C . LYS A 1 87 ? -15.923 2.387 25.855 1.00 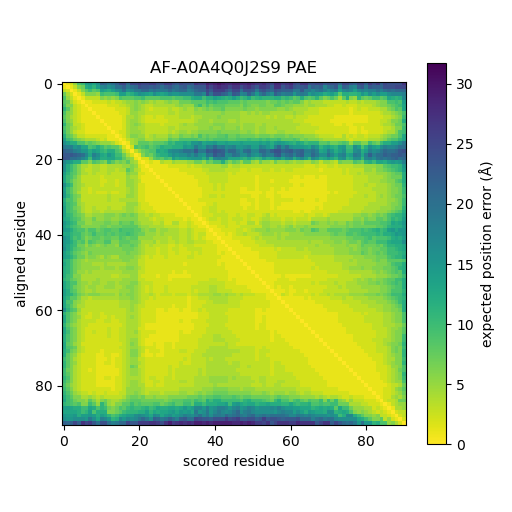75.19 87 LYS A C 1
ATOM 721 O O . LYS A 1 87 ? -16.810 2.745 26.618 1.00 75.19 87 LYS A O 1
ATOM 726 N N . ILE A 1 88 ? -15.861 1.148 25.364 1.00 71.31 88 ILE A N 1
ATOM 727 C CA . ILE A 1 88 ? -16.810 0.089 25.744 1.00 71.31 88 ILE A CA 1
ATOM 728 C C . ILE A 1 88 ? -16.566 -0.375 27.185 1.00 71.31 88 ILE A C 1
ATOM 730 O O . ILE A 1 88 ? -17.520 -0.709 27.875 1.00 71.31 88 ILE A O 1
ATOM 734 N N . ASN A 1 89 ? -15.314 -0.382 27.647 1.00 64.81 89 ASN A N 1
ATOM 735 C CA . ASN A 1 89 ? -14.963 -0.805 29.006 1.00 64.81 89 ASN A CA 1
ATOM 736 C C . ASN A 1 89 ? -15.218 0.280 30.072 1.00 64.81 89 ASN A C 1
ATOM 738 O O . ASN A 1 89 ? -15.119 -0.014 31.261 1.00 64.81 89 ASN A O 1
ATOM 742 N N . GLU A 1 90 ? -15.509 1.517 29.661 1.00 62.16 90 GLU A N 1
ATOM 743 C CA . GLU A 1 90 ? -15.827 2.651 30.543 1.00 62.16 90 GLU A CA 1
ATOM 744 C C . GLU A 1 90 ? -17.344 2.833 30.792 1.00 62.16 90 GLU A C 1
ATOM 746 O O . GLU A 1 90 ? -17.727 3.728 31.547 1.00 62.16 90 GLU A O 1
ATOM 751 N N . CYS A 1 91 ? -18.204 2.003 30.184 1.00 46.38 91 CYS A N 1
ATOM 752 C CA . CYS A 1 91 ? -19.667 1.972 30.375 1.00 46.38 91 CYS A CA 1
ATOM 753 C C . CYS A 1 91 ? -20.110 0.768 31.216 1.00 46.38 91 CYS A C 1
ATOM 755 O O . CYS A 1 91 ? -21.096 0.929 31.971 1.00 46.38 91 CYS A O 1
#

Foldseek 3Di:
DPPPDDLVVLLCVQCVPPPDPVLVVLLVLLVCVLVVVADPVDPVSVVSVVVCCVQAVDNVSSVVVSCVSSVVSSVNSVVSVVVVVVVVVVD

Radius of gyration: 16.53 Å; Cα contacts (8 Å, |Δi|>4): 49; chains: 1; bounding box: 34×34×55 Å

Secondary structure (DSSP, 8-state):
------HHHHHHHH-SS-S-HHHHHHHHHHHHHHHT---TTSHHHHHHHHHHHHH-SSHHHHHHHHHHHHHHHHHHHH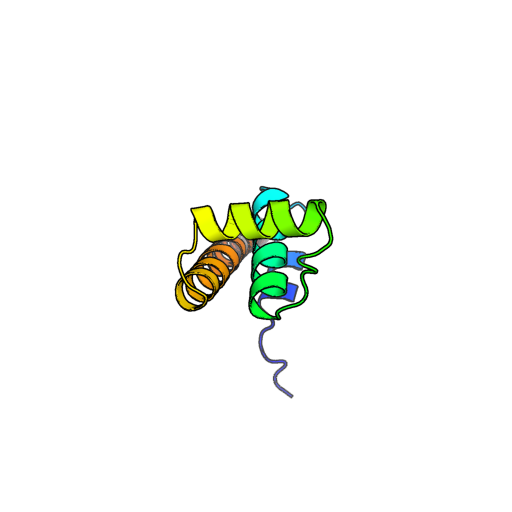HHHHHHHHHHHT-

pLDDT: mean 87.2, std 12.31, range [41.12, 97.94]

Solvent-accessible surface area (backbone atoms only — not comparable to full-atom values): 5264 Å² total; per-residue (Å²): 129,84,77,75,87,56,68,63,67,50,24,53,70,45,37,74,75,54,96,47,76,59,58,60,50,47,42,51,54,40,51,36,55,78,69,63,70,63,48,81,84,40,72,68,42,39,52,51,53,51,58,45,49,76,76,23,88,43,73,67,46,38,52,53,48,35,53,53,49,53,50,50,51,42,50,54,13,50,52,44,47,51,59,53,55,53,58,61,76,77,111